Protein AF-A0A656IED6-F1 (afdb_monomer)

Organism: Salmonella enteritidis (strain 2009K0958) (NCBI:txid1192586)

InterPro domains:
  IPR006120 Resolvase, HTH domain [PF02796] (10-52)
  IPR009057 Homedomain-like superfamily [SSF46689] (10-52)

Mean predicted aligned error: 8.04 Å

Foldseek 3Di:
DDDDDDPPPDDPPLDDVVLVVVLVVCVVVVNDLVVSCVVSVHDSVRVCVSDPPPD

Solvent-accessible surface area (backbone atoms only — not comparable to full-atom values): 3682 Å² total; per-residue (Å²): 135,86,82,77,88,78,89,72,93,60,83,78,70,93,65,52,74,65,56,51,52,51,49,51,51,40,48,73,72,67,47,56,63,69,58,51,18,64,77,66,75,40,56,61,71,58,48,46,73,73,54,65,84,83,126

Sequence (55 aa):
MPLQCHYIGGRRPKLTPEQWAQAGCLIRAGVPRQQVAIIYDAGLSTLYRKFPVLG

Structure (mmCIF, N/CA/C/O backbone):
data_AF-A0A656IED6-F1
#
_entry.id   AF-A0A656IED6-F1
#
loop_
_atom_site.group_PDB
_atom_site.id
_atom_site.type_symbol
_atom_site.label_atom_id
_atom_site.label_alt_id
_atom_site.label_comp_id
_atom_site.label_asym_id
_atom_site.label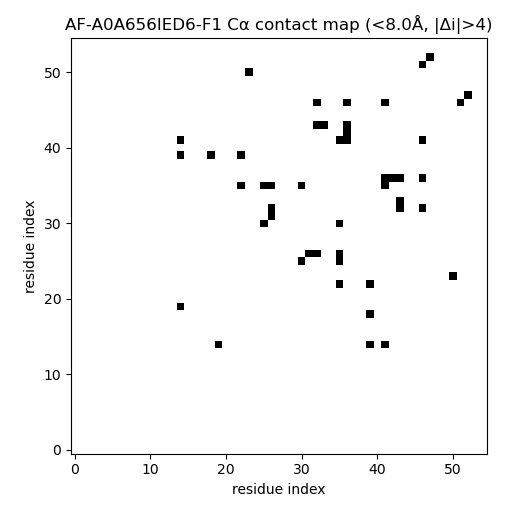_entity_id
_atom_site.label_seq_id
_atom_site.pdbx_PDB_ins_code
_atom_site.Cartn_x
_atom_site.Cartn_y
_atom_site.Cartn_z
_atom_site.occupancy
_atom_site.B_iso_or_equiv
_atom_site.auth_seq_id
_atom_site.auth_comp_id
_atom_site.auth_asym_id
_atom_site.auth_atom_id
_atom_site.pdbx_PDB_model_num
ATOM 1 N N . MET A 1 1 ? 7.768 -20.180 1.406 1.00 46.53 1 MET A N 1
ATOM 2 C CA . MET A 1 1 ? 8.897 -19.767 0.548 1.00 46.53 1 MET A CA 1
ATOM 3 C C . MET A 1 1 ? 8.410 -19.729 -0.890 1.00 46.53 1 MET A C 1
ATOM 5 O O . MET A 1 1 ? 8.522 -20.743 -1.571 1.00 46.53 1 MET A O 1
ATOM 9 N N . PRO A 1 2 ? 7.787 -18.645 -1.364 1.00 51.12 2 PRO A N 1
ATOM 10 C CA . PRO A 1 2 ? 7.493 -18.557 -2.781 1.00 51.12 2 PRO A CA 1
ATOM 11 C C . PRO A 1 2 ? 8.765 -18.147 -3.523 1.00 51.12 2 PRO A C 1
ATOM 13 O O . PRO A 1 2 ? 9.277 -17.035 -3.419 1.00 51.12 2 PRO A O 1
ATOM 16 N N . LEU A 1 3 ? 9.289 -19.124 -4.255 1.00 60.38 3 LEU A N 1
ATOM 17 C CA . LEU A 1 3 ? 10.035 -18.891 -5.475 1.00 60.38 3 LEU A CA 1
ATOM 18 C C . LEU A 1 3 ? 9.121 -18.174 -6.474 1.00 60.38 3 LEU A C 1
ATOM 20 O O . LEU A 1 3 ? 8.019 -18.658 -6.717 1.00 60.38 3 LEU A O 1
ATOM 24 N N . GLN A 1 4 ? 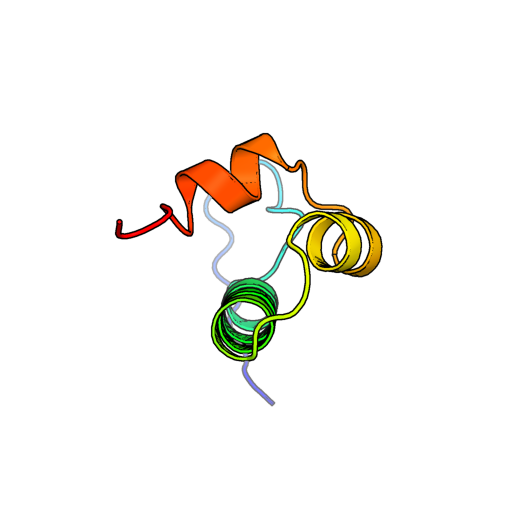9.615 -17.124 -7.131 1.00 54.22 4 GLN A N 1
ATOM 25 C CA . GLN A 1 4 ? 9.522 -17.039 -8.593 1.00 54.22 4 GLN A CA 1
ATOM 26 C C . GLN A 1 4 ? 10.452 -15.962 -9.150 1.00 54.22 4 GLN A C 1
ATOM 28 O O . GLN A 1 4 ? 10.166 -14.766 -9.191 1.00 54.22 4 GLN A O 1
ATOM 33 N N . CYS A 1 5 ? 11.594 -16.445 -9.633 1.00 57.09 5 CYS A N 1
ATOM 34 C CA . CYS A 1 5 ? 12.268 -15.875 -10.783 1.00 57.09 5 CYS A CA 1
ATOM 35 C C . CYS A 1 5 ? 11.269 -15.808 -11.947 1.00 57.09 5 CYS A C 1
ATOM 37 O O . CYS A 1 5 ? 10.597 -16.799 -12.188 1.00 57.09 5 CYS A O 1
ATOM 39 N N . HIS A 1 6 ? 11.213 -14.694 -12.675 1.00 45.78 6 HIS A N 1
ATOM 40 C CA . HIS A 1 6 ? 11.011 -14.646 -14.1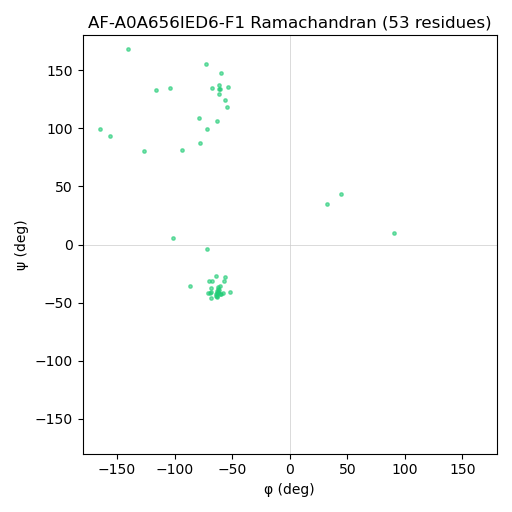29 1.00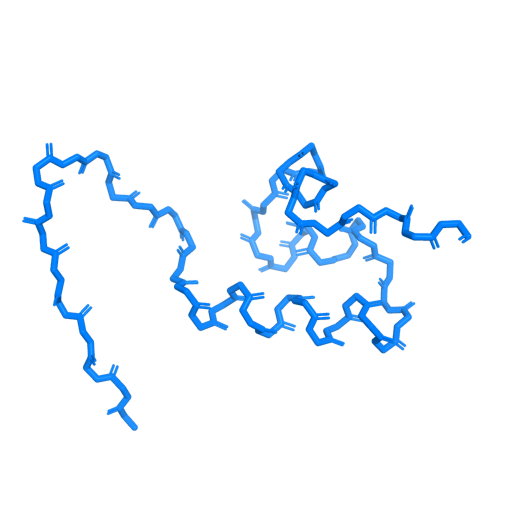 45.78 6 HIS A CA 1
ATOM 41 C C . HIS A 1 6 ? 11.595 -13.307 -14.597 1.00 45.78 6 HIS A C 1
ATOM 43 O O . HIS A 1 6 ? 10.980 -12.245 -14.508 1.00 45.78 6 HIS A O 1
ATOM 49 N N . TYR A 1 7 ? 12.864 -13.354 -14.997 1.00 59.00 7 TYR A N 1
ATOM 50 C CA . TYR A 1 7 ? 13.613 -12.224 -15.529 1.00 59.00 7 TYR A CA 1
ATOM 51 C C . TYR A 1 7 ? 13.182 -12.002 -16.986 1.00 59.00 7 TYR A C 1
ATOM 53 O O . TYR A 1 7 ? 13.768 -12.565 -17.904 1.00 59.00 7 TYR A O 1
ATOM 61 N N . ILE A 1 8 ? 12.126 -11.214 -17.207 1.00 61.47 8 ILE A N 1
ATOM 62 C CA . ILE A 1 8 ? 11.737 -10.742 -18.545 1.00 61.47 8 ILE A CA 1
ATOM 63 C C . ILE A 1 8 ? 12.393 -9.376 -18.759 1.00 61.47 8 ILE A C 1
ATOM 65 O O . ILE A 1 8 ? 11.768 -8.358 -18.492 1.00 61.47 8 ILE A O 1
ATOM 69 N N . GLY A 1 9 ? 13.679 -9.375 -19.135 1.00 59.03 9 GLY A N 1
ATOM 70 C CA . GLY A 1 9 ? 14.423 -8.295 -19.818 1.00 59.03 9 GLY A CA 1
ATOM 71 C C . GLY A 1 9 ? 14.073 -6.823 -19.539 1.00 59.03 9 GLY A C 1
ATOM 72 O O . GLY A 1 9 ? 14.145 -6.008 -20.454 1.00 59.03 9 GLY A O 1
ATOM 73 N N . GLY A 1 10 ? 13.678 -6.462 -18.317 1.00 72.06 10 GLY A N 1
ATOM 74 C CA . GLY A 1 10 ? 13.105 -5.158 -17.990 1.00 72.06 10 GLY A CA 1
ATOM 75 C C . GLY A 1 10 ? 13.592 -4.620 -16.649 1.00 72.06 10 GLY A C 1
ATOM 76 O O . GLY A 1 10 ? 14.220 -5.327 -15.857 1.00 72.06 10 GLY A O 1
ATOM 77 N N . ARG A 1 11 ? 13.307 -3.337 -16.383 1.00 64.44 11 ARG A N 1
ATOM 78 C CA . ARG A 1 11 ? 13.661 -2.690 -15.111 1.00 64.44 11 ARG A CA 1
ATOM 79 C C . ARG A 1 11 ? 13.052 -3.497 -13.966 1.00 64.44 11 ARG A C 1
ATOM 81 O O . ARG A 1 11 ? 11.841 -3.718 -13.953 1.00 64.44 11 ARG A O 1
ATOM 88 N N . ARG A 1 12 ? 13.891 -3.934 -13.022 1.00 67.56 12 ARG A N 1
ATOM 89 C CA . ARG A 1 12 ? 13.458 -4.764 -11.894 1.00 67.56 12 ARG A CA 1
ATOM 90 C C . ARG A 1 12 ? 12.311 -4.046 -11.170 1.00 67.56 12 ARG A C 1
ATOM 92 O O . ARG A 1 12 ? 12.521 -2.922 -10.704 1.00 67.56 12 ARG A O 1
ATOM 99 N N . PRO A 1 13 ? 11.104 -4.632 -11.109 1.00 70.44 13 PRO A N 1
ATOM 100 C CA . PRO A 1 13 ? 9.999 -4.005 -10.408 1.00 70.44 13 PRO A CA 1
ATOM 101 C C . PRO A 1 13 ? 10.383 -3.855 -8.936 1.00 70.44 13 PRO A C 1
ATOM 103 O O . PRO A 1 13 ? 10.860 -4.800 -8.309 1.00 70.44 13 PRO A O 1
ATOM 106 N N . LYS A 1 14 ? 10.211 -2.643 -8.403 1.00 71.94 14 LYS A N 1
ATOM 107 C CA . LYS A 1 14 ? 10.605 -2.294 -7.031 1.00 71.94 14 LYS A CA 1
ATOM 108 C C . LYS A 1 14 ? 9.817 -3.078 -5.976 1.00 71.94 14 LYS A C 1
ATOM 110 O O . LYS A 1 14 ? 10.338 -3.341 -4.901 1.00 71.94 14 LYS A O 1
ATOM 115 N N . LEU A 1 15 ? 8.597 -3.495 -6.322 1.00 77.06 15 LEU A N 1
ATOM 116 C CA . LEU A 1 15 ? 7.715 -4.286 -5.472 1.00 77.06 15 LEU A CA 1
ATOM 117 C C . LEU A 1 15 ? 7.451 -5.663 -6.079 1.00 77.06 15 LEU A C 1
ATOM 119 O O . LEU A 1 15 ? 7.087 -5.769 -7.254 1.00 77.06 15 LEU A O 1
ATOM 123 N N . THR A 1 16 ? 7.577 -6.705 -5.259 1.00 83.44 16 THR A N 1
ATOM 124 C CA . THR A 1 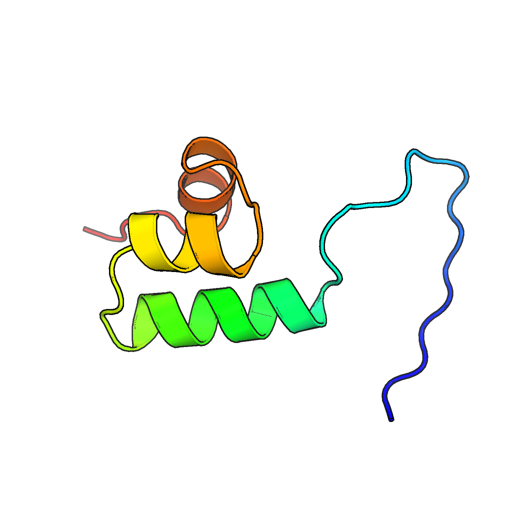16 ? 7.190 -8.068 -5.636 1.00 83.44 16 THR A CA 1
ATOM 125 C C . THR A 1 16 ? 5.663 -8.211 -5.679 1.00 83.44 16 THR A C 1
ATOM 127 O O . THR A 1 16 ? 4.948 -7.462 -5.005 1.00 83.44 16 THR A O 1
ATOM 130 N N . PRO A 1 17 ? 5.123 -9.165 -6.457 1.00 81.25 17 PRO A N 1
ATOM 131 C CA . PRO A 1 17 ? 3.681 -9.424 -6.497 1.00 81.25 17 PRO A CA 1
ATOM 132 C C . PRO A 1 17 ? 3.088 -9.765 -5.119 1.00 81.25 17 PRO A C 1
ATOM 134 O O . PRO A 1 17 ? 1.954 -9.398 -4.829 1.00 81.25 17 PRO A O 1
ATOM 137 N N . GLU A 1 18 ? 3.858 -10.393 -4.234 1.00 84.94 18 GLU A N 1
ATOM 138 C CA . GLU A 1 18 ? 3.432 -10.674 -2.858 1.00 84.94 18 GLU A CA 1
ATOM 139 C C . GLU A 1 18 ? 3.298 -9.411 -2.006 1.00 84.94 18 GLU A C 1
ATOM 141 O O . GLU A 1 18 ? 2.321 -9.253 -1.277 1.00 84.94 18 GLU A O 1
ATOM 146 N N . GLN A 1 19 ? 4.240 -8.471 -2.141 1.00 86.00 19 GLN A N 1
ATOM 147 C CA . GLN A 1 19 ? 4.139 -7.173 -1.473 1.00 86.00 19 GLN A CA 1
ATOM 148 C C . GLN A 1 19 ? 2.910 -6.402 -1.963 1.00 86.00 19 GLN A C 1
ATOM 150 O O . GLN A 1 19 ? 2.223 -5.774 -1.162 1.00 86.00 19 GLN A O 1
ATOM 155 N N . TRP A 1 20 ? 2.572 -6.511 -3.252 1.00 86.94 20 TRP A N 1
ATOM 156 C CA . TRP A 1 20 ? 1.316 -5.978 -3.785 1.00 86.94 20 TRP A CA 1
ATOM 157 C C . TRP A 1 20 ? 0.083 -6.633 -3.155 1.00 86.94 20 TRP A C 1
ATOM 159 O O . TRP A 1 20 ? -0.873 -5.927 -2.831 1.00 86.94 20 TRP A O 1
ATOM 169 N N . ALA A 1 21 ? 0.100 -7.951 -2.947 1.00 88.56 21 ALA A N 1
ATOM 170 C CA . ALA A 1 21 ? -0.989 -8.657 -2.277 1.00 88.56 21 ALA A CA 1
ATOM 171 C C . ALA A 1 21 ? -1.152 -8.195 -0.817 1.00 88.56 21 ALA A C 1
ATOM 173 O O . ALA A 1 21 ? -2.265 -7.880 -0.397 1.00 88.56 21 ALA A O 1
ATOM 174 N N . GLN A 1 22 ? -0.052 -8.056 -0.067 1.00 89.75 22 GLN A N 1
ATOM 175 C CA . GLN A 1 22 ? -0.086 -7.519 1.299 1.00 89.75 22 GLN A CA 1
ATOM 176 C C . GLN A 1 22 ? -0.566 -6.064 1.349 1.00 89.75 22 GLN A C 1
ATOM 178 O O . GLN A 1 22 ? -1.424 -5.734 2.167 1.00 89.75 22 GLN A O 1
ATOM 183 N N . ALA A 1 23 ? -0.068 -5.203 0.458 1.00 88.25 23 ALA A N 1
ATOM 184 C CA . ALA A 1 23 ? -0.512 -3.816 0.356 1.00 88.25 23 ALA A CA 1
ATOM 185 C C . ALA A 1 23 ? -2.025 -3.728 0.086 1.00 88.25 23 ALA A C 1
ATOM 187 O O . ALA A 1 23 ? -2.724 -2.943 0.724 1.00 88.25 23 ALA A O 1
ATOM 188 N N . GLY A 1 24 ? -2.551 -4.581 -0.799 1.00 87.56 24 GLY A N 1
ATOM 189 C CA . GLY A 1 24 ? -3.987 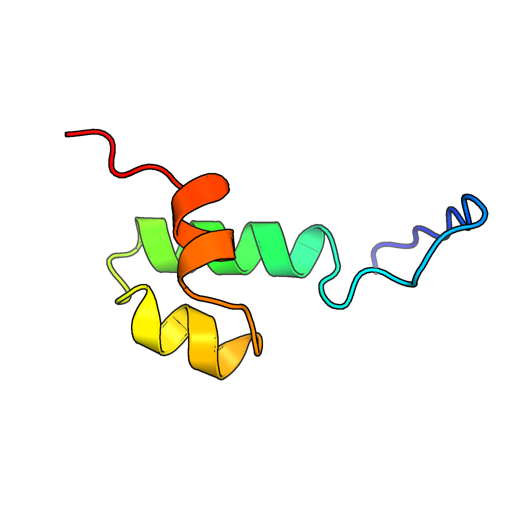-4.684 -1.063 1.00 87.56 24 GLY A CA 1
ATOM 190 C C . GLY A 1 24 ? -4.797 -5.134 0.154 1.00 87.56 24 GLY A C 1
ATOM 191 O O . GLY A 1 24 ? -5.868 -4.583 0.413 1.00 87.56 24 GLY A O 1
ATOM 192 N N . CYS A 1 25 ? -4.281 -6.085 0.939 1.00 90.06 25 CYS A N 1
ATOM 193 C CA . CYS A 1 25 ? -4.902 -6.502 2.197 1.00 90.06 25 CYS A CA 1
ATOM 194 C C . CYS A 1 25 ? -4.963 -5.357 3.218 1.00 90.06 25 CYS A C 1
ATOM 196 O O . CYS A 1 25 ? -6.005 -5.166 3.837 1.00 90.06 25 CYS A O 1
ATOM 198 N N . LEU A 1 26 ? -3.899 -4.556 3.350 1.00 89.50 26 LEU A N 1
ATOM 199 C CA . LEU A 1 26 ? -3.877 -3.391 4.245 1.00 89.50 26 LEU A CA 1
ATOM 200 C C . LEU A 1 26 ? -4.885 -2.321 3.809 1.00 89.50 26 LEU A C 1
ATOM 202 O O . LEU A 1 26 ? -5.622 -1.795 4.639 1.00 89.50 26 LEU A O 1
ATOM 206 N N . ILE A 1 27 ? -4.975 -2.042 2.506 1.00 87.94 27 ILE A N 1
ATOM 207 C CA . ILE A 1 27 ? -5.955 -1.086 1.968 1.00 87.94 27 ILE A CA 1
ATOM 208 C C . ILE A 1 27 ? -7.388 -1.577 2.227 1.00 87.94 27 ILE A C 1
ATOM 210 O O . ILE A 1 27 ? -8.236 -0.785 2.631 1.00 87.94 27 ILE A O 1
ATOM 214 N N . ARG A 1 28 ? -7.663 -2.879 2.054 1.00 86.38 28 ARG A N 1
ATOM 215 C CA . ARG A 1 28 ? -8.973 -3.480 2.380 1.00 86.38 28 ARG A CA 1
ATOM 216 C C . ARG A 1 28 ? -9.275 -3.484 3.877 1.00 86.38 28 ARG A C 1
ATOM 218 O O . ARG A 1 28 ? -10.436 -3.363 4.245 1.00 86.38 28 ARG A O 1
ATOM 225 N N . ALA A 1 29 ? -8.254 -3.591 4.724 1.00 89.44 29 ALA A N 1
ATOM 226 C CA . ALA A 1 29 ? -8.387 -3.479 6.174 1.00 89.44 29 ALA A CA 1
ATOM 227 C C . ALA A 1 29 ? -8.659 -2.037 6.650 1.00 89.44 29 ALA A C 1
ATOM 229 O O . ALA A 1 29 ? -8.852 -1.820 7.842 1.00 89.44 29 ALA A O 1
ATOM 230 N N . GLY A 1 30 ? -8.674 -1.052 5.742 1.00 88.12 30 GLY A N 1
ATOM 231 C CA . GLY A 1 30 ? -8.930 0.353 6.064 1.00 88.12 30 GLY A CA 1
ATOM 232 C C . GLY A 1 30 ? -7.675 1.165 6.389 1.00 88.12 30 GLY A C 1
ATOM 233 O O . GLY A 1 30 ? -7.788 2.306 6.830 1.00 88.12 30 GLY A O 1
ATOM 234 N N . VAL A 1 31 ? -6.473 0.622 6.160 1.00 89.75 31 VAL A N 1
ATOM 235 C CA . VAL A 1 31 ? -5.223 1.372 6.351 1.00 89.75 31 VAL A CA 1
ATOM 236 C C . VAL A 1 31 ? -5.133 2.489 5.303 1.00 89.75 31 VAL A C 1
ATOM 238 O O . VAL A 1 31 ? -5.362 2.239 4.111 1.00 89.75 31 VAL A O 1
ATOM 241 N N . PRO A 1 32 ? -4.767 3.724 5.695 1.00 89.06 32 PRO A N 1
ATOM 242 C CA . PRO A 1 32 ? -4.642 4.823 4.752 1.00 89.06 32 PRO A CA 1
ATOM 243 C C . PRO A 1 32 ? -3.578 4.521 3.693 1.00 89.06 32 PRO A C 1
ATOM 245 O O . PRO A 1 32 ? -2.450 4.122 3.992 1.00 89.06 32 PRO A O 1
ATOM 248 N N . ARG A 1 33 ? -3.917 4.786 2.427 1.00 87.94 33 ARG A N 1
ATOM 249 C CA . ARG A 1 33 ? -3.037 4.564 1.262 1.00 87.94 33 ARG A CA 1
ATOM 250 C C . ARG A 1 33 ? -1.698 5.298 1.383 1.00 87.94 33 ARG A C 1
ATOM 252 O O . ARG A 1 33 ? -0.702 4.828 0.852 1.00 87.94 33 ARG A O 1
ATOM 259 N N . GLN A 1 34 ? -1.663 6.415 2.109 1.00 89.62 34 GLN A N 1
ATOM 260 C CA . GLN A 1 34 ? -0.443 7.170 2.395 1.00 89.62 34 GLN A CA 1
ATOM 261 C C . GLN A 1 34 ? 0.515 6.414 3.322 1.00 89.62 34 GLN A C 1
ATOM 263 O O . GLN A 1 34 ? 1.719 6.429 3.096 1.00 89.62 34 GLN A O 1
ATOM 268 N N . GLN A 1 35 ? -0.005 5.681 4.307 1.00 91.62 35 GLN A N 1
ATOM 269 C CA . GLN A 1 35 ? 0.816 4.832 5.168 1.00 91.62 35 GLN A CA 1
ATOM 270 C C . GLN A 1 35 ? 1.338 3.615 4.398 1.00 91.62 35 GLN A C 1
ATOM 272 O O . GLN A 1 35 ? 2.515 3.283 4.492 1.00 91.62 35 GLN A O 1
ATOM 277 N N . VAL A 1 36 ? 0.497 2.999 3.561 1.00 90.19 36 VAL A N 1
ATOM 278 C CA . VAL A 1 36 ? 0.913 1.898 2.673 1.00 90.19 36 VAL A CA 1
ATOM 279 C C . VAL A 1 36 ? 1.986 2.363 1.676 1.00 90.19 36 VAL A C 1
ATOM 281 O O . VAL A 1 36 ? 2.947 1.638 1.432 1.00 90.19 36 VAL A 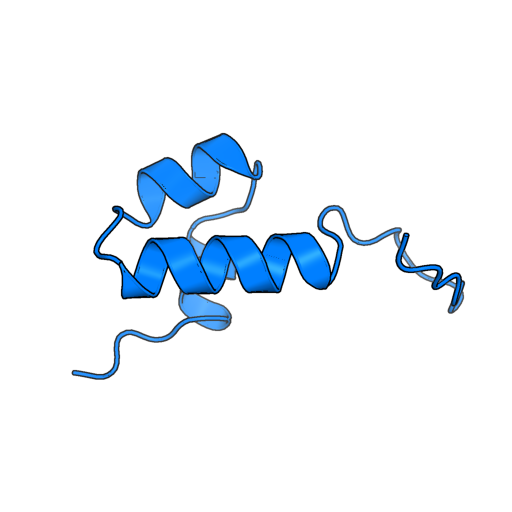O 1
ATOM 284 N N . ALA A 1 37 ? 1.872 3.586 1.148 1.00 90.50 37 ALA A N 1
ATOM 285 C CA . ALA A 1 37 ? 2.874 4.196 0.274 1.00 90.50 37 ALA A CA 1
ATOM 286 C C . ALA A 1 37 ? 4.243 4.328 0.954 1.00 90.50 37 ALA A C 1
ATOM 288 O O . ALA A 1 37 ? 5.251 4.007 0.335 1.00 90.50 37 ALA A O 1
ATOM 289 N N . ILE A 1 38 ? 4.275 4.744 2.224 1.00 90.44 38 ILE A N 1
ATOM 290 C CA . ILE A 1 38 ? 5.515 4.870 3.004 1.00 90.44 38 ILE A CA 1
ATOM 291 C C . ILE A 1 38 ? 6.125 3.490 3.290 1.00 90.44 38 ILE A C 1
ATOM 293 O O . ILE A 1 38 ? 7.318 3.300 3.084 1.00 90.44 38 ILE A O 1
ATOM 297 N N . ILE A 1 39 ? 5.314 2.514 3.717 1.00 89.50 39 ILE A N 1
ATOM 298 C CA . ILE A 1 39 ? 5.783 1.162 4.081 1.00 89.50 39 ILE A CA 1
ATOM 299 C C . ILE A 1 39 ? 6.452 0.455 2.897 1.00 89.50 39 ILE A C 1
ATOM 301 O O . ILE A 1 39 ? 7.478 -0.200 3.061 1.00 89.50 39 ILE A O 1
ATOM 305 N N . TYR A 1 40 ? 5.862 0.578 1.710 1.00 88.19 40 TYR A N 1
ATOM 306 C CA . TYR A 1 40 ? 6.317 -0.120 0.507 1.00 88.19 40 TYR A CA 1
ATOM 307 C C . TYR A 1 40 ? 7.127 0.770 -0.443 1.00 88.19 40 TYR A C 1
ATOM 309 O O . TYR A 1 40 ? 7.447 0.343 -1.550 1.00 88.19 40 TYR A O 1
ATOM 317 N N . ASP A 1 41 ? 7.426 2.009 -0.042 1.00 85.56 41 ASP A N 1
ATOM 318 C CA . ASP A 1 41 ? 8.042 3.040 -0.887 1.00 85.56 41 ASP A CA 1
ATOM 319 C C . ASP A 1 41 ? 7.402 3.106 -2.293 1.00 85.56 41 ASP A C 1
ATOM 321 O O . ASP A 1 41 ? 8.055 3.134 -3.344 1.00 85.56 41 ASP A O 1
ATOM 325 N N . ALA A 1 42 ? 6.068 3.045 -2.300 1.00 85.75 42 ALA A N 1
ATOM 326 C CA . ALA A 1 42 ? 5.238 3.033 -3.490 1.00 85.75 42 ALA A CA 1
ATOM 327 C C . ALA A 1 42 ? 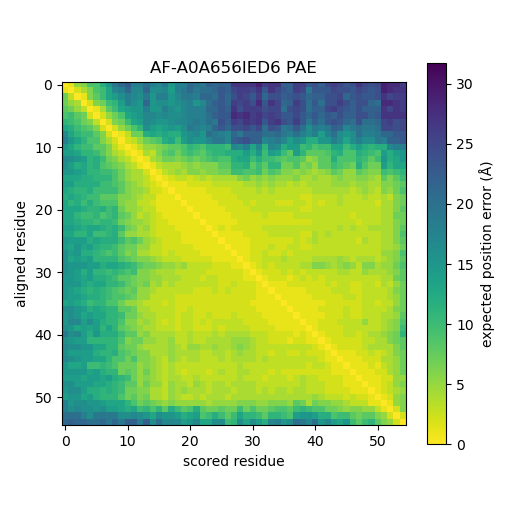4.598 4.408 -3.680 1.00 85.75 42 ALA A C 1
ATOM 329 O O . ALA A 1 42 ? 4.032 4.983 -2.756 1.00 85.75 42 ALA A O 1
ATOM 330 N N . GLY A 1 43 ? 4.622 4.930 -4.906 1.00 88.81 43 GLY A N 1
ATOM 331 C CA . GLY A 1 43 ? 3.926 6.180 -5.207 1.00 88.81 43 GLY A CA 1
ATOM 332 C C . GLY A 1 43 ? 2.415 6.055 -4.977 1.00 88.81 43 GLY A C 1
ATOM 333 O O . GLY A 1 43 ? 1.798 5.077 -5.408 1.00 88.81 43 GLY A O 1
ATOM 334 N N . LEU A 1 44 ? 1.803 7.077 -4.368 1.00 86.94 44 LEU A N 1
ATOM 335 C CA . LEU A 1 44 ? 0.346 7.166 -4.189 1.00 86.94 44 LEU A CA 1
ATOM 336 C C . LEU A 1 44 ? -0.407 6.962 -5.511 1.00 86.94 44 LEU A C 1
ATOM 338 O O . LEU A 1 44 ? -1.388 6.224 -5.553 1.00 86.94 44 LEU A O 1
ATOM 342 N N . SER A 1 45 ? 0.094 7.537 -6.607 1.00 87.19 45 SER A N 1
ATOM 343 C CA . SER A 1 45 ? -0.473 7.365 -7.951 1.00 87.19 45 SER A CA 1
ATOM 344 C C . SER A 1 45 ? -0.467 5.903 -8.409 1.00 87.19 45 SER A C 1
ATOM 346 O O . SER A 1 45 ? -1.409 5.448 -9.056 1.00 87.19 45 SER A O 1
ATOM 348 N N . THR A 1 46 ? 0.566 5.138 -8.043 1.00 87.56 46 THR A N 1
ATOM 349 C CA . THR A 1 46 ? 0.660 3.703 -8.347 1.00 87.56 46 THR A CA 1
ATOM 350 C C . THR A 1 46 ? -0.363 2.909 -7.539 1.00 87.56 46 THR A C 1
ATOM 352 O O . THR A 1 46 ? -1.020 2.028 -8.092 1.00 87.56 46 THR A O 1
ATOM 355 N N . LEU A 1 47 ? -0.541 3.245 -6.256 1.00 86.75 47 LEU A N 1
ATOM 356 C CA . LEU A 1 47 ? -1.549 2.616 -5.399 1.00 86.75 47 LEU A CA 1
ATOM 357 C C . LEU A 1 47 ? -2.970 2.907 -5.888 1.00 86.75 47 LEU A C 1
ATOM 359 O O . LEU A 1 47 ? -3.756 1.973 -5.987 1.00 86.75 47 LEU A O 1
ATOM 363 N N . TYR A 1 48 ? -3.288 4.148 -6.265 1.00 86.62 48 TYR A N 1
ATOM 364 C CA . TYR A 1 48 ? -4.601 4.497 -6.826 1.00 86.62 48 TYR A CA 1
ATOM 365 C C . TYR A 1 48 ? -4.898 3.769 -8.140 1.00 86.62 48 TYR A C 1
ATOM 367 O O . TYR A 1 48 ? -6.023 3.331 -8.361 1.00 86.62 48 TYR A O 1
ATOM 375 N N . ARG A 1 49 ? -3.891 3.596 -9.005 1.00 84.81 49 ARG A N 1
ATOM 376 C CA . ARG A 1 49 ? -4.052 2.886 -10.283 1.00 84.81 49 ARG A CA 1
ATOM 377 C C . ARG A 1 49 ? -4.259 1.381 -10.102 1.00 84.81 49 ARG A C 1
ATOM 379 O O . ARG A 1 49 ? -4.908 0.753 -10.930 1.00 84.81 49 ARG A O 1
ATOM 386 N N . LYS A 1 50 ? -3.676 0.797 -9.050 1.00 83.94 50 LYS A N 1
ATOM 387 C CA . LYS A 1 50 ? -3.793 -0.633 -8.725 1.00 83.94 50 LYS A CA 1
ATOM 388 C C . LYS A 1 50 ? -5.024 -0.960 -7.885 1.00 83.94 50 LYS A C 1
ATOM 390 O O . LYS A 1 50 ? -5.616 -2.015 -8.080 1.00 83.94 50 LYS A O 1
ATOM 395 N N . PHE A 1 51 ? -5.398 -0.063 -6.982 1.00 83.75 51 PHE A N 1
ATOM 396 C CA . PHE A 1 51 ? -6.516 -0.209 -6.060 1.00 83.75 51 PHE A CA 1
ATOM 397 C C . PHE A 1 51 ? -7.437 1.006 -6.200 1.00 83.75 51 PHE A C 1
ATOM 399 O O . PHE A 1 51 ? -7.343 1.943 -5.392 1.00 83.75 51 PHE A O 1
ATOM 406 N N . PRO A 1 52 ? -8.303 1.021 -7.230 1.00 80.19 52 PRO A N 1
ATOM 407 C CA . PRO A 1 52 ? -9.273 2.092 -7.384 1.00 80.19 52 PRO A CA 1
ATOM 408 C C . PRO A 1 52 ? -10.182 2.149 -6.153 1.00 80.19 52 PRO A C 1
ATOM 410 O O . PRO A 1 52 ? -10.469 1.132 -5.516 1.00 80.19 52 PRO A O 1
ATOM 413 N N . VAL A 1 53 ? -10.624 3.355 -5.804 1.00 79.00 53 VAL A N 1
ATOM 414 C CA . VAL A 1 53 ? -11.709 3.523 -4.838 1.00 79.00 53 VAL A CA 1
ATOM 415 C C . VAL A 1 53 ? -12.968 3.069 -5.567 1.00 79.00 53 VAL A C 1
A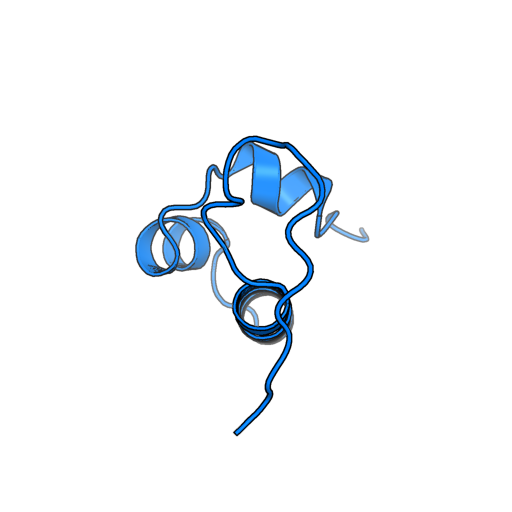TOM 417 O O . VAL A 1 53 ? -13.477 3.790 -6.419 1.00 79.00 53 VAL A O 1
ATOM 420 N N . LEU A 1 54 ? -13.406 1.835 -5.310 1.00 67.50 54 LEU A N 1
ATOM 421 C CA . LEU A 1 54 ? -14.785 1.456 -5.596 1.00 67.50 54 LEU A CA 1
ATOM 422 C C . LEU A 1 54 ? -15.637 2.349 -4.691 1.00 67.50 54 LEU A C 1
ATOM 424 O O . LEU A 1 54 ? -15.554 2.221 -3.468 1.00 67.50 54 LEU A O 1
ATOM 428 N N . GLY A 1 55 ? -16.285 3.340 -5.303 1.00 53.22 55 GLY A N 1
ATOM 429 C CA . GLY A 1 55 ? -17.286 4.178 -4.648 1.00 53.22 55 GLY A CA 1
ATOM 430 C C . GLY A 1 55 ? -18.514 3.368 -4.275 1.00 53.22 55 GLY A C 1
ATOM 431 O O . GLY A 1 55 ? -18.795 2.379 -4.992 1.00 53.22 55 GLY A O 1
#

Radius of gyration: 12.45 Å; Cα contacts (8 Å, |Δi|>4): 24; chains: 1; bounding box: 32×27×26 Å

pLDDT: mean 79.1, std 13.23, range [45.78, 91.62]

Secondary structure (DSSP, 8-state):
--------SSPPPSS-HHHHHHHHHHHHTT--HHHHHHHTT--HHHHHHHS----

Nearest PDB structures (foldseek):
  2r0q-assembly1_F  TM=6.741E-01  e=1.438E+00  Staphylococcus aureus
  2r0q-assembly1_E  TM=7.281E-01  e=7.851E+00  Staphylococcus aureus
  1umq-assembly1_A  TM=5.413E-01  e=4.087E+00  Cereibacter sphaeroides